Protein AF-A0A0A2VF66-F1 (afdb_monomer_lite)

Foldseek 3Di:
DCVVVVNPVVVVVVCCVPPPVVVVVVVCVVVLPVQALVRLLVVLVCCCQPQQLQPAKDKDKD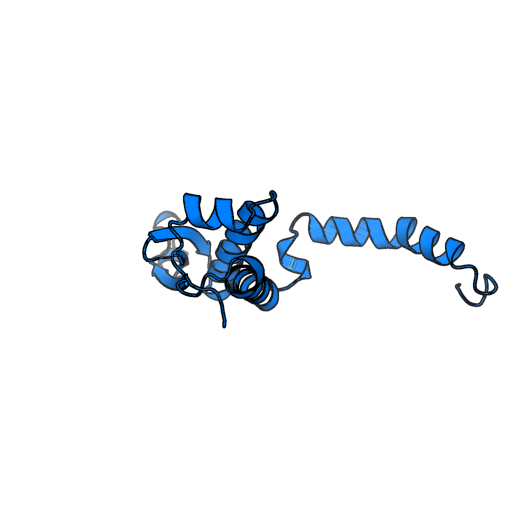WDQDDVVVPPCSVPFIKMKIFIAGPNRTDFIDIGRDPSVRSSVRSVVSVVVVVPPCHNVNCCVVRVGPHPHDD

InterPro domains:
  IPR056755 dsRNA binding domain [PF24995] (32-116)

Structure (mmCIF, N/CA/C/O backbone):
data_AF-A0A0A2VF66-F1
#
_entry.id   AF-A0A0A2VF66-F1
#
loop_
_atom_site.group_PDB
_atom_site.id
_atom_site.type_symbol
_atom_site.label_atom_id
_atom_site.label_alt_id
_atom_site.label_comp_id
_atom_site.label_asym_id
_atom_site.label_entity_id
_atom_site.label_seq_id
_atom_site.pdbx_PDB_ins_code
_atom_site.Cartn_x
_atom_site.Cartn_y
_atom_site.Cartn_z
_atom_site.occupancy
_atom_site.B_iso_or_equiv
_atom_site.auth_seq_id
_atom_site.auth_comp_id
_atom_site.auth_asym_id
_atom_site.auth_atom_id
_atom_site.pdbx_PDB_model_num
ATOM 1 N N . MET A 1 1 ? 25.464 5.956 -30.811 1.00 80.31 1 MET A N 1
ATOM 2 C CA . MET A 1 1 ? 26.327 5.390 -29.749 1.00 80.31 1 MET A CA 1
ATOM 3 C C . MET A 1 1 ? 26.422 3.865 -29.802 1.00 80.31 1 MET A C 1
ATOM 5 O O . MET A 1 1 ? 27.516 3.379 -30.012 1.00 80.31 1 MET A O 1
ATOM 9 N N . PHE A 1 2 ? 25.334 3.092 -29.646 1.00 88.62 2 PHE A N 1
ATOM 10 C CA . PHE A 1 2 ? 25.395 1.614 -29.706 1.00 88.62 2 PHE A CA 1
ATOM 11 C C . PHE A 1 2 ? 25.873 1.078 -31.070 1.00 88.62 2 PHE A C 1
ATOM 13 O O . PHE A 1 2 ? 26.769 0.243 -31.132 1.00 88.62 2 PHE A O 1
ATOM 20 N N . VAL A 1 3 ? 25.326 1.614 -32.168 1.00 89.69 3 VAL A N 1
ATOM 21 C CA . VAL A 1 3 ? 25.744 1.270 -33.541 1.00 89.69 3 VAL A CA 1
ATOM 22 C C . VAL A 1 3 ? 27.175 1.751 -33.819 1.00 89.69 3 VAL A C 1
ATOM 24 O O . VAL A 1 3 ? 27.984 0.999 -34.354 1.00 89.69 3 VAL A O 1
ATOM 27 N N . ASP A 1 4 ? 27.520 2.961 -33.370 1.00 89.00 4 ASP A N 1
ATOM 28 C CA . ASP A 1 4 ? 28.866 3.537 -33.536 1.00 89.00 4 ASP A CA 1
ATOM 29 C C . ASP A 1 4 ? 29.938 2.761 -32.751 1.00 89.00 4 ASP A C 1
ATOM 31 O O . ASP A 1 4 ? 31.083 2.662 -33.186 1.00 89.00 4 ASP A O 1
ATOM 35 N N . ALA A 1 5 ? 29.555 2.145 -31.629 1.00 86.75 5 ALA A N 1
ATOM 36 C CA . ALA A 1 5 ? 30.391 1.251 -30.830 1.00 86.75 5 ALA A CA 1
ATOM 37 C C . ALA A 1 5 ? 30.455 -0.182 -31.390 1.00 86.75 5 ALA A C 1
ATOM 39 O O . ALA A 1 5 ? 30.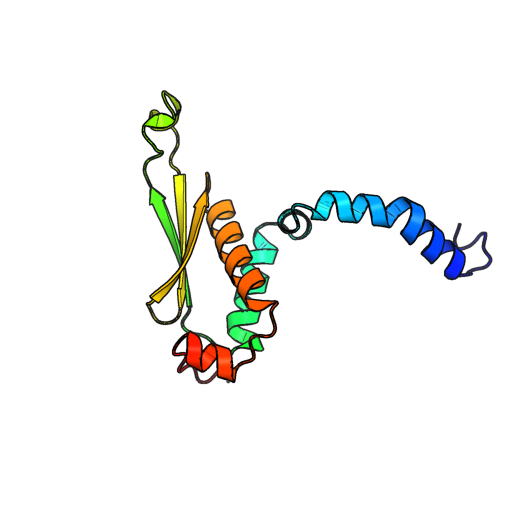875 -1.097 -30.688 1.00 86.75 5 ALA A O 1
ATOM 40 N N . ARG A 1 6 ? 30.011 -0.405 -32.637 1.00 90.31 6 ARG A N 1
ATOM 41 C CA . ARG A 1 6 ? 29.921 -1.735 -33.264 1.00 90.31 6 ARG A CA 1
ATOM 42 C C . ARG A 1 6 ? 29.166 -2.746 -32.402 1.00 90.31 6 ARG A C 1
ATOM 44 O O . ARG A 1 6 ? 29.566 -3.902 -32.305 1.00 90.31 6 ARG A O 1
ATOM 51 N N . TYR A 1 7 ? 28.059 -2.306 -31.808 1.00 88.62 7 TYR A N 1
ATOM 52 C CA . TYR A 1 7 ? 27.189 -3.138 -30.979 1.00 88.62 7 TYR A CA 1
ATOM 53 C C . TYR A 1 7 ? 27.838 -3.631 -29.674 1.00 88.62 7 TYR A C 1
ATOM 55 O O . TYR A 1 7 ? 27.358 -4.587 -29.067 1.00 88.62 7 TYR A O 1
ATOM 63 N N . ASP A 1 8 ? 28.890 -2.959 -29.199 1.00 90.44 8 ASP A N 1
ATOM 64 C CA . ASP A 1 8 ? 29.441 -3.208 -27.870 1.00 90.44 8 ASP A CA 1
ATOM 65 C C . ASP A 1 8 ? 28.490 -2.684 -26.777 1.00 90.44 8 ASP A C 1
ATOM 67 O O . ASP A 1 8 ? 28.319 -1.479 -26.559 1.00 90.44 8 ASP A O 1
ATOM 71 N N . LEU A 1 9 ? 27.858 -3.625 -26.074 1.00 88.25 9 LEU A N 1
ATOM 72 C CA . LEU A 1 9 ? 26.949 -3.362 -24.959 1.00 88.25 9 LEU A CA 1
ATOM 73 C C . LEU A 1 9 ? 27.642 -2.714 -23.757 1.00 88.25 9 LEU A C 1
ATOM 75 O O . LEU A 1 9 ? 26.977 -2.009 -22.997 1.00 88.25 9 LEU A O 1
ATOM 79 N N . SER A 1 10 ? 28.953 -2.897 -23.585 1.00 91.81 10 SER A N 1
ATOM 80 C CA . SER A 1 10 ? 29.688 -2.313 -22.460 1.00 91.81 10 SER A CA 1
ATOM 81 C C . SER A 1 10 ? 29.703 -0.782 -22.524 1.00 91.81 10 SER A C 1
ATOM 83 O O . SER A 1 10 ? 29.570 -0.120 -21.495 1.00 91.81 10 SER A O 1
ATOM 85 N N . VAL A 1 11 ? 29.748 -0.208 -23.732 1.00 90.25 11 VAL A N 1
ATOM 86 C CA . VAL A 1 11 ? 29.695 1.245 -23.959 1.00 90.25 11 VAL A CA 1
ATOM 87 C C . VAL A 1 11 ? 28.326 1.809 -23.577 1.00 90.25 11 VAL A C 1
ATOM 89 O O . VAL A 1 11 ? 28.236 2.860 -22.942 1.00 90.25 11 VAL A O 1
ATOM 92 N N . VAL A 1 12 ? 27.252 1.089 -23.912 1.00 90.19 12 VAL A N 1
ATOM 93 C CA . VAL A 1 12 ? 25.879 1.462 -23.534 1.00 90.19 12 VAL A CA 1
ATOM 94 C C . VAL A 1 12 ? 25.669 1.341 -22.031 1.00 90.19 12 VAL A C 1
ATOM 96 O O . VAL A 1 12 ? 25.125 2.260 -21.422 1.00 90.19 12 VAL A O 1
ATOM 99 N N . ALA A 1 13 ? 26.145 0.254 -21.424 1.00 88.94 13 ALA A N 1
ATOM 100 C CA . ALA A 1 13 ? 26.055 0.039 -19.985 1.00 88.94 13 ALA A CA 1
ATOM 101 C C . ALA A 1 13 ? 26.816 1.117 -19.198 1.00 88.94 13 ALA A C 1
ATOM 103 O O . ALA A 1 13 ? 26.284 1.659 -18.233 1.00 88.94 13 ALA A O 1
ATOM 104 N N . ASN A 1 14 ? 28.023 1.480 -19.638 1.00 90.94 14 ASN A N 1
ATOM 105 C CA . ASN A 1 14 ? 28.841 2.499 -18.981 1.00 90.94 14 ASN A CA 1
ATOM 106 C C . ASN A 1 14 ? 28.224 3.899 -19.124 1.00 90.94 14 ASN A C 1
ATOM 108 O O . ASN A 1 14 ? 28.132 4.641 -18.148 1.00 90.94 14 ASN A O 1
ATOM 112 N N . PHE A 1 15 ? 27.709 4.237 -20.311 1.00 91.19 15 PHE A N 1
ATOM 113 C CA . PHE A 1 15 ? 26.952 5.473 -20.508 1.00 91.19 15 PHE A CA 1
ATOM 114 C C . PHE A 1 15 ? 25.722 5.537 -19.595 1.00 91.19 15 PHE A C 1
ATOM 116 O O . PHE A 1 15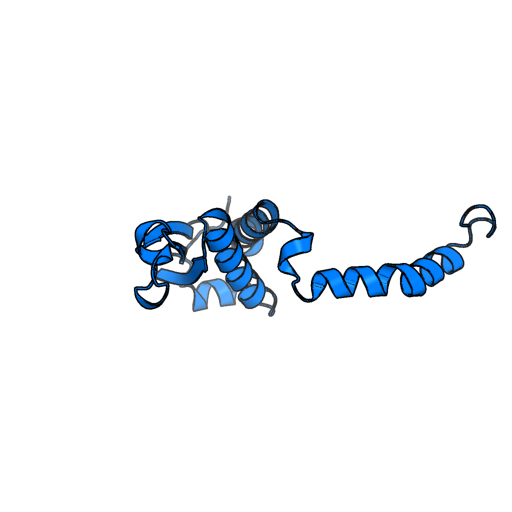 ? 25.504 6.546 -18.924 1.00 91.19 15 PHE A O 1
ATOM 123 N N . PHE A 1 16 ? 24.947 4.452 -19.529 1.00 88.06 16 PHE A N 1
ATOM 124 C CA . PHE A 1 16 ? 23.771 4.377 -18.672 1.00 88.06 16 PHE A CA 1
ATOM 125 C C . PHE A 1 16 ? 24.143 4.550 -17.196 1.00 88.06 16 PHE A C 1
ATOM 127 O O . PHE A 1 16 ? 23.597 5.433 -16.538 1.00 88.06 16 PHE A O 1
ATOM 134 N N . GLN A 1 17 ? 25.110 3.781 -16.685 1.00 88.25 17 GLN A N 1
ATOM 135 C CA . GLN A 1 17 ? 25.559 3.880 -15.291 1.00 88.25 17 GLN A CA 1
ATOM 136 C C . GLN A 1 17 ? 26.079 5.274 -14.934 1.00 88.25 17 GLN A C 1
ATOM 138 O O . GLN A 1 17 ? 25.874 5.742 -13.819 1.00 88.25 17 GLN A O 1
ATOM 143 N N . ARG A 1 18 ? 26.763 5.945 -15.865 1.00 88.81 18 ARG A N 1
ATOM 144 C CA . ARG A 1 18 ? 27.446 7.207 -15.576 1.00 88.81 18 ARG A CA 1
ATOM 145 C C . ARG A 1 18 ? 26.565 8.439 -15.740 1.00 88.81 18 ARG A C 1
ATOM 147 O O . ARG A 1 18 ? 26.748 9.399 -14.999 1.00 88.81 18 ARG A O 1
ATOM 154 N N . PHE A 1 19 ? 25.646 8.428 -16.702 1.00 87.31 19 PHE A N 1
ATOM 155 C CA . PHE A 1 19 ? 24.897 9.627 -17.096 1.00 87.31 19 PHE A CA 1
ATOM 156 C C . PHE A 1 19 ? 23.385 9.499 -16.954 1.00 87.31 19 PHE A C 1
ATOM 158 O O . PHE A 1 19 ? 22.699 10.511 -17.018 1.00 87.31 19 PHE A O 1
ATOM 165 N N . VAL A 1 20 ? 22.852 8.290 -16.780 1.00 81.56 20 VAL A N 1
ATOM 166 C CA . VAL A 1 20 ? 21.403 8.066 -16.686 1.00 81.56 20 VAL A CA 1
ATOM 167 C C . VAL A 1 20 ? 21.034 7.588 -15.282 1.00 81.56 20 VAL A C 1
ATOM 169 O O . VAL A 1 20 ? 20.212 8.212 -14.618 1.00 81.56 20 VAL A O 1
ATOM 172 N N . GLN A 1 21 ? 21.696 6.542 -14.784 1.00 79.81 21 GLN A N 1
ATOM 173 C CA . GLN A 1 21 ? 21.423 5.929 -13.481 1.00 79.81 21 GLN A CA 1
ATOM 174 C C . GLN A 1 21 ? 21.456 6.911 -12.289 1.00 79.81 21 GLN A C 1
ATOM 176 O O . GLN A 1 21 ? 20.545 6.831 -11.464 1.00 79.81 21 GLN A O 1
ATOM 181 N N . PRO A 1 22 ? 22.405 7.868 -12.184 1.00 79.75 22 PRO A N 1
ATOM 182 C CA . PRO A 1 22 ? 22.439 8.812 -11.062 1.00 79.75 22 PRO A CA 1
ATOM 183 C C . PRO A 1 22 ? 21.223 9.745 -11.017 1.00 79.75 22 PRO A C 1
ATOM 185 O O . PRO A 1 22 ? 20.828 10.199 -9.949 1.00 79.75 22 PRO A O 1
ATOM 188 N N . HIS A 1 23 ? 20.611 10.012 -12.172 1.00 71.31 23 HIS A N 1
ATOM 189 C CA . HIS A 1 23 ? 19.429 10.865 -12.281 1.00 71.31 23 HIS A CA 1
ATOM 190 C C . HIS A 1 23 ? 18.121 10.090 -12.111 1.00 71.31 23 HIS A C 1
ATOM 192 O O . HIS A 1 23 ? 17.107 10.699 -11.796 1.00 71.31 23 HIS A O 1
ATOM 198 N N . ILE A 1 24 ? 18.146 8.763 -12.274 1.00 63.75 24 ILE A N 1
ATOM 199 C CA . ILE A 1 24 ? 17.017 7.893 -11.923 1.00 63.75 24 ILE A CA 1
ATOM 200 C C . ILE A 1 24 ? 16.930 7.763 -10.396 1.00 63.75 24 ILE A C 1
ATOM 202 O O . ILE A 1 24 ? 15.875 8.004 -9.825 1.00 63.75 24 ILE A O 1
ATOM 206 N N . GLY A 1 25 ? 18.056 7.497 -9.721 1.00 53.53 25 GLY A N 1
ATOM 207 C CA . GLY A 1 25 ? 18.094 7.356 -8.259 1.00 53.53 25 GLY A CA 1
ATOM 208 C C . GLY A 1 25 ? 17.687 8.623 -7.495 1.00 53.53 25 GLY A C 1
ATOM 209 O O . GLY A 1 25 ? 17.000 8.529 -6.488 1.00 53.53 25 GLY A O 1
ATOM 210 N N . ALA A 1 26 ? 18.026 9.810 -8.010 1.00 51.84 26 ALA A N 1
ATOM 211 C CA . ALA A 1 26 ? 17.610 11.088 -7.418 1.00 51.84 26 ALA A CA 1
ATOM 212 C C . ALA A 1 26 ? 16.099 11.381 -7.563 1.00 51.84 26 ALA A C 1
ATOM 214 O O . ALA A 1 26 ? 15.575 12.243 -6.864 1.00 51.84 26 ALA A O 1
ATOM 215 N N . MET A 1 27 ? 15.394 10.684 -8.463 1.00 46.84 27 MET A N 1
ATOM 216 C CA . MET A 1 27 ? 13.925 10.693 -8.542 1.00 46.84 27 MET A CA 1
ATOM 217 C C . MET A 1 27 ? 13.294 9.612 -7.640 1.00 46.84 27 MET A C 1
ATOM 219 O O . MET A 1 27 ? 12.102 9.682 -7.354 1.00 46.84 27 MET A O 1
ATOM 223 N N . ASP A 1 28 ? 14.093 8.642 -7.180 1.00 47.09 28 ASP A N 1
ATOM 224 C CA . ASP A 1 28 ? 13.700 7.504 -6.338 1.00 47.09 28 ASP A CA 1
ATOM 225 C C . ASP A 1 28 ? 14.024 7.697 -4.839 1.00 47.09 28 ASP A C 1
ATOM 227 O O . ASP A 1 28 ? 13.667 6.840 -4.027 1.00 47.09 28 ASP A O 1
ATOM 231 N N . ASP A 1 29 ? 14.658 8.804 -4.427 1.00 44.97 29 ASP A N 1
ATOM 232 C CA . ASP A 1 29 ? 14.788 9.158 -2.996 1.00 44.97 29 ASP A CA 1
ATOM 233 C C . ASP A 1 29 ? 13.403 9.377 -2.342 1.00 44.97 29 ASP A C 1
ATOM 235 O O . ASP A 1 29 ? 13.225 9.145 -1.145 1.00 44.97 29 ASP A O 1
ATOM 239 N N . ASP A 1 30 ? 12.390 9.677 -3.164 1.00 48.12 30 ASP A N 1
ATOM 240 C CA . ASP A 1 30 ? 10.964 9.546 -2.865 1.00 48.12 30 ASP A CA 1
ATOM 241 C C . ASP A 1 30 ? 10.380 8.326 -3.602 1.00 48.12 30 ASP A C 1
ATOM 243 O O . ASP A 1 30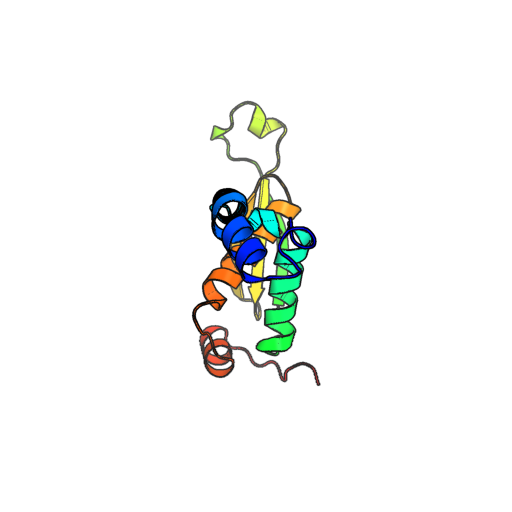 ? 9.412 8.475 -4.345 1.00 48.12 30 ASP A O 1
ATOM 247 N N . GLY A 1 31 ? 10.960 7.125 -3.433 1.00 48.53 31 GLY A N 1
ATOM 248 C CA . GLY A 1 31 ? 10.734 5.874 -4.206 1.00 48.53 31 GLY A CA 1
ATOM 249 C C . GLY A 1 31 ? 9.291 5.366 -4.397 1.00 48.53 31 GLY A C 1
ATOM 250 O O . GLY A 1 31 ? 9.050 4.260 -4.884 1.00 48.53 31 GLY A O 1
ATOM 251 N N . TYR A 1 32 ? 8.313 6.173 -4.015 1.00 48.78 32 TYR A N 1
ATOM 252 C CA . TYR A 1 32 ? 6.896 6.083 -4.301 1.00 48.78 32 TYR A CA 1
ATOM 253 C C . TYR A 1 32 ? 6.456 6.709 -5.633 1.00 48.78 32 TYR A C 1
ATOM 255 O O . TYR A 1 32 ? 5.482 6.207 -6.203 1.00 48.78 32 TYR A O 1
ATOM 263 N N . ASP A 1 33 ? 7.140 7.728 -6.163 1.00 47.12 33 ASP A N 1
ATOM 264 C CA . ASP A 1 33 ? 6.641 8.467 -7.337 1.00 47.12 33 ASP A CA 1
ATOM 265 C C . ASP A 1 33 ? 6.888 7.759 -8.681 1.00 47.12 33 ASP A C 1
ATOM 267 O O . ASP A 1 33 ? 6.055 7.859 -9.585 1.00 47.12 33 ASP A O 1
ATOM 271 N N . ALA A 1 34 ? 7.941 6.943 -8.811 1.00 52.06 34 ALA A N 1
ATOM 272 C CA . ALA A 1 34 ? 8.268 6.263 -10.073 1.00 52.06 34 ALA A CA 1
ATOM 273 C C . ALA A 1 3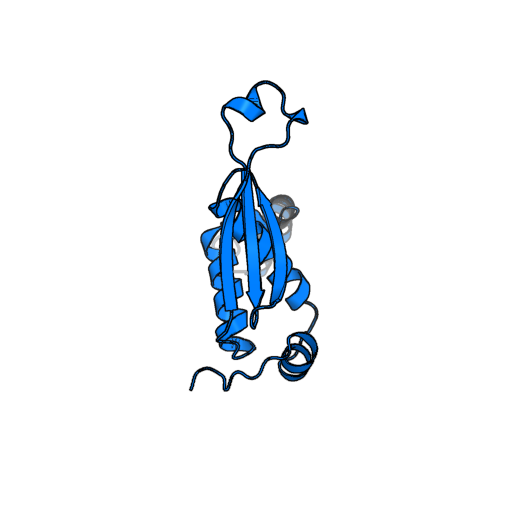4 ? 7.213 5.239 -10.536 1.00 52.06 34 ALA A C 1
ATOM 275 O O . ALA A 1 34 ? 7.122 4.911 -11.720 1.00 52.06 34 ALA A O 1
ATOM 276 N N . LEU A 1 35 ? 6.393 4.723 -9.617 1.00 52.25 35 LEU A N 1
ATOM 277 C CA . LEU A 1 35 ? 5.367 3.722 -9.922 1.00 52.25 35 LEU A CA 1
ATOM 278 C C . LEU A 1 35 ? 3.972 4.337 -10.090 1.00 52.25 35 LEU A C 1
ATOM 280 O O . LEU A 1 35 ? 3.076 3.700 -10.640 1.00 52.25 35 LEU A O 1
ATOM 284 N N . GLY A 1 36 ? 3.773 5.575 -9.649 1.00 58.00 36 GLY A N 1
ATOM 285 C CA . GLY A 1 36 ? 2.459 6.191 -9.581 1.00 58.00 36 GLY A CA 1
ATOM 286 C C . GLY A 1 36 ? 1.511 5.516 -8.560 1.00 58.00 36 GLY A C 1
ATOM 287 O O . GLY A 1 36 ? 1.596 4.313 -8.279 1.00 58.00 36 GLY A O 1
ATOM 288 N N . PRO A 1 37 ? 0.531 6.264 -8.025 1.00 56.72 37 PRO A N 1
ATOM 289 C CA . PRO A 1 37 ? -0.418 5.803 -7.002 1.00 56.72 37 PRO A CA 1
ATOM 290 C C . PRO A 1 37 ? -1.093 4.451 -7.291 1.00 56.72 37 PRO A C 1
ATOM 292 O O . PRO A 1 37 ? -1.197 3.572 -6.430 1.00 56.72 37 PRO A O 1
ATOM 295 N N . SER A 1 38 ? -1.541 4.268 -8.536 1.00 60.66 38 SER A N 1
ATOM 296 C CA . SER A 1 38 ? -2.309 3.096 -8.967 1.00 60.66 38 SER A CA 1
ATOM 297 C C . SER A 1 38 ? -1.480 1.811 -8.971 1.00 60.66 38 SER A C 1
ATOM 299 O O . SER A 1 38 ? -2.004 0.733 -8.678 1.00 60.66 38 SER A O 1
ATOM 301 N N . HIS A 1 39 ? -0.182 1.899 -9.266 1.00 74.56 39 HIS A N 1
ATOM 302 C CA . HIS A 1 39 ? 0.679 0.723 -9.314 1.00 74.56 39 HIS A CA 1
ATOM 303 C C . HIS A 1 39 ? 1.069 0.252 -7.910 1.00 74.56 39 HIS A C 1
ATOM 305 O O . HIS A 1 39 ? 1.107 -0.951 -7.669 1.00 74.56 39 HIS A O 1
ATOM 311 N N . VAL A 1 40 ? 1.282 1.169 -6.958 1.00 84.44 40 VAL A N 1
ATOM 312 C CA . VAL A 1 40 ? 1.649 0.820 -5.572 1.00 84.44 40 VAL A CA 1
ATOM 313 C C . VAL A 1 40 ? 0.515 0.065 -4.874 1.00 84.44 40 VAL A C 1
ATOM 315 O O . VAL A 1 40 ? 0.744 -0.986 -4.274 1.00 84.44 40 VAL A O 1
ATOM 318 N N . VAL A 1 41 ? -0.726 0.539 -5.016 1.00 88.88 41 VAL A N 1
ATOM 319 C CA . VAL A 1 41 ? -1.909 -0.138 -4.456 1.00 88.88 41 VAL A CA 1
ATOM 320 C C . VAL A 1 41 ? -2.118 -1.511 -5.099 1.00 88.88 41 VAL A C 1
ATOM 322 O O . VAL A 1 41 ? -2.355 -2.496 -4.400 1.00 88.88 41 VAL A O 1
ATOM 325 N N . THR A 1 42 ? -1.974 -1.600 -6.423 1.00 89.06 42 THR A N 1
ATOM 326 C CA . THR A 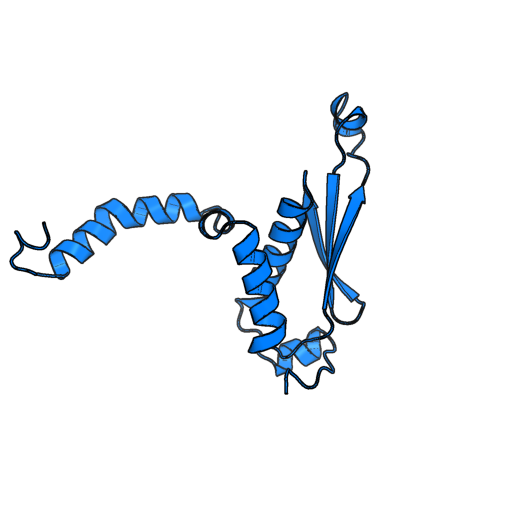1 42 ? -2.105 -2.870 -7.154 1.00 89.06 42 THR A CA 1
ATOM 327 C C . THR A 1 42 ? -1.001 -3.858 -6.774 1.00 89.06 42 THR A C 1
ATOM 329 O O . THR A 1 42 ? -1.263 -5.050 -6.627 1.00 89.06 42 THR A O 1
ATOM 332 N N . ARG A 1 43 ? 0.229 -3.379 -6.564 1.00 88.56 43 ARG A N 1
ATOM 333 C CA . ARG A 1 43 ? 1.361 -4.199 -6.119 1.00 88.56 43 ARG A CA 1
ATOM 334 C C . ARG A 1 43 ? 1.119 -4.762 -4.721 1.00 88.56 43 ARG A C 1
ATOM 336 O O . ARG A 1 43 ? 1.275 -5.964 -4.536 1.00 88.56 43 ARG A O 1
ATOM 343 N N . ALA A 1 44 ? 0.660 -3.936 -3.778 1.00 89.75 44 ALA A N 1
ATOM 344 C CA . ALA A 1 44 ? 0.280 -4.395 -2.441 1.00 89.75 44 ALA A CA 1
ATOM 345 C C . ALA A 1 44 ? -0.841 -5.449 -2.497 1.00 89.75 44 ALA A C 1
ATOM 347 O O . ALA A 1 44 ? -0.745 -6.485 -1.843 1.00 89.75 44 ALA A O 1
ATOM 348 N N . ALA A 1 45 ? -1.863 -5.236 -3.333 1.00 90.50 45 ALA A N 1
ATOM 349 C CA . ALA A 1 45 ? -2.945 -6.199 -3.534 1.00 90.50 45 ALA A CA 1
ATOM 350 C C . ALA A 1 45 ? -2.440 -7.548 -4.077 1.00 90.50 45 ALA A C 1
ATOM 352 O O . ALA A 1 45 ? -2.790 -8.599 -3.538 1.00 90.50 45 ALA A O 1
ATOM 353 N N . ARG A 1 46 ? -1.581 -7.520 -5.107 1.00 89.00 46 ARG A N 1
ATOM 354 C CA . ARG A 1 46 ? -0.958 -8.720 -5.690 1.00 89.00 46 ARG A CA 1
ATOM 355 C C . ARG A 1 46 ? -0.108 -9.478 -4.679 1.00 89.00 46 ARG A C 1
ATOM 357 O O . ARG A 1 46 ? -0.160 -10.699 -4.661 1.00 89.00 46 ARG A O 1
ATOM 364 N N . TRP A 1 47 ? 0.631 -8.780 -3.823 1.00 88.25 47 TRP A N 1
ATOM 365 C CA . TRP A 1 47 ? 1.413 -9.416 -2.764 1.00 88.25 47 TRP A CA 1
ATOM 366 C C . TRP A 1 47 ? 0.524 -10.089 -1.715 1.00 88.25 47 TRP A C 1
ATOM 368 O O . TRP A 1 47 ? 0.708 -11.264 -1.405 1.00 88.25 47 TRP A O 1
ATOM 378 N N . LEU A 1 48 ? -0.493 -9.382 -1.216 1.00 89.56 48 LEU A N 1
ATOM 379 C CA . LEU A 1 48 ? -1.423 -9.932 -0.228 1.00 89.56 48 LEU A CA 1
ATOM 380 C C . LEU A 1 48 ? -2.156 -11.167 -0.766 1.00 89.56 48 LEU A C 1
ATOM 382 O O . LEU A 1 48 ? -2.229 -12.179 -0.073 1.00 89.56 48 LEU A O 1
ATOM 386 N N . GLN A 1 49 ? -2.664 -11.108 -1.999 1.00 88.56 49 GLN A N 1
ATOM 387 C CA . GLN A 1 49 ? -3.450 -12.194 -2.591 1.00 88.56 49 GLN A CA 1
ATOM 388 C C . GLN A 1 49 ? -2.588 -13.318 -3.176 1.00 88.56 49 GLN A C 1
ATOM 390 O O . GLN A 1 49 ? -2.898 -14.484 -2.962 1.00 88.56 49 GLN A O 1
ATOM 395 N N . GLY A 1 50 ? -1.525 -12.985 -3.906 1.00 84.56 50 GLY A N 1
ATOM 396 C CA . GLY A 1 50 ? -0.671 -13.947 -4.603 1.00 84.56 50 GLY A CA 1
ATOM 397 C C . GLY A 1 50 ? 0.362 -14.582 -3.678 1.00 84.56 50 GLY A C 1
ATOM 398 O O . GLY A 1 50 ? 0.298 -15.779 -3.397 1.00 84.56 50 GLY A O 1
ATOM 399 N N . GLU A 1 51 ? 1.287 -13.775 -3.154 1.00 83.94 51 GLU A N 1
ATOM 400 C CA . GLU A 1 51 ? 2.405 -14.278 -2.342 1.00 83.94 51 GLU A CA 1
ATOM 401 C C . GLU A 1 51 ? 1.917 -14.856 -1.008 1.00 83.94 51 GLU A C 1
ATOM 403 O O . GLU A 1 51 ? 2.256 -15.984 -0.636 1.00 83.94 51 GLU A O 1
ATOM 408 N N . TYR A 1 52 ? 1.035 -14.141 -0.306 1.00 85.44 52 TYR A N 1
ATOM 409 C CA . TYR A 1 52 ? 0.565 -14.562 1.019 1.00 85.44 52 TYR A CA 1
ATOM 410 C C . TYR A 1 52 ? -0.720 -15.385 1.016 1.00 85.44 52 TYR A C 1
ATOM 412 O O . TYR A 1 52 ? -1.026 -16.036 2.018 1.00 85.44 52 TYR A O 1
ATOM 420 N N . GLY A 1 53 ? -1.480 -15.383 -0.081 1.00 87.12 53 GLY A N 1
ATOM 421 C CA . GLY A 1 53 ? -2.780 -16.052 -0.125 1.00 87.12 53 GLY A CA 1
ATOM 422 C C . GLY A 1 53 ? -3.837 -15.413 0.788 1.00 87.12 53 GLY A C 1
ATOM 423 O O . GLY A 1 53 ? -4.844 -16.044 1.108 1.00 87.12 53 GLY A O 1
ATOM 424 N N . CYS A 1 54 ? -3.616 -14.182 1.251 1.00 90.38 54 CYS A N 1
ATOM 425 C CA . CYS A 1 54 ? -4.546 -13.448 2.093 1.00 90.38 54 CYS A CA 1
ATOM 426 C C . CYS A 1 54 ? -5.662 -12.850 1.226 1.00 90.38 54 CYS A C 1
ATOM 428 O O . CYS A 1 54 ? -5.440 -11.931 0.438 1.00 90.38 54 CYS A O 1
ATOM 430 N N . GLY A 1 55 ? -6.882 -13.365 1.385 1.00 90.31 55 GLY A N 1
ATOM 431 C CA . GLY A 1 55 ? -8.081 -12.841 0.719 1.00 90.31 55 GLY A CA 1
ATOM 432 C C . GLY A 1 55 ? -8.893 -11.868 1.578 1.00 90.31 55 GLY A C 1
ATOM 433 O O . GLY A 1 55 ? -9.691 -11.099 1.051 1.00 90.31 55 GLY A O 1
ATOM 434 N N . ARG A 1 56 ? -8.698 -11.875 2.905 1.00 92.75 56 ARG A N 1
ATOM 435 C CA . ARG A 1 56 ? -9.486 -11.071 3.855 1.00 92.75 56 ARG A CA 1
ATOM 436 C C . ARG A 1 56 ? -8.763 -9.786 4.248 1.00 92.75 56 ARG A C 1
ATOM 438 O O . ARG A 1 56 ? -8.404 -9.584 5.409 1.00 92.75 56 ARG A O 1
ATOM 445 N N . TRP A 1 57 ? -8.585 -8.901 3.277 1.00 93.75 57 TRP A N 1
ATOM 446 C CA . TRP A 1 57 ? -8.040 -7.562 3.486 1.00 93.75 57 TRP A CA 1
ATOM 447 C C . TRP A 1 57 ? -8.854 -6.510 2.730 1.00 93.75 57 TRP A C 1
ATOM 449 O O . TRP A 1 57 ? -9.556 -6.821 1.770 1.00 93.75 57 TRP A O 1
ATOM 459 N N . ARG A 1 58 ? -8.780 -5.254 3.176 1.00 94.69 58 ARG A N 1
ATOM 460 C CA . ARG A 1 58 ? -9.398 -4.110 2.492 1.00 94.69 58 ARG A CA 1
ATOM 461 C C . ARG A 1 58 ? -8.700 -2.802 2.838 1.00 94.69 58 ARG A C 1
ATOM 463 O O . ARG A 1 58 ? -8.219 -2.631 3.956 1.00 94.69 58 ARG A O 1
ATOM 470 N N . LEU A 1 59 ? -8.714 -1.862 1.898 1.00 94.50 59 LEU A N 1
ATOM 471 C CA . LEU A 1 59 ? -8.383 -0.463 2.157 1.00 94.50 59 LEU A CA 1
ATOM 472 C C . LEU A 1 59 ? -9.672 0.298 2.475 1.00 94.50 59 LEU A C 1
ATOM 474 O O . LEU A 1 59 ? -10.546 0.427 1.619 1.00 94.50 59 LEU A O 1
ATOM 478 N N . CYS A 1 60 ? -9.781 0.806 3.695 1.00 95.81 60 CYS A N 1
ATOM 479 C CA . CYS A 1 60 ? -10.860 1.696 4.109 1.00 95.81 60 CYS A CA 1
ATOM 480 C C . CYS A 1 60 ? -10.388 3.141 3.962 1.00 95.81 60 CYS A C 1
ATOM 482 O O . CYS A 1 60 ? -9.273 3.448 4.376 1.00 95.81 60 CYS A O 1
ATOM 484 N N . VAL A 1 61 ? -11.214 4.020 3.398 1.00 94.75 61 VAL A N 1
ATOM 485 C CA . VAL A 1 61 ? -10.939 5.462 3.342 1.00 94.75 61 VAL A CA 1
ATOM 486 C C . VAL A 1 61 ? -12.092 6.208 3.991 1.00 94.75 61 VAL A C 1
ATOM 488 O O . VAL A 1 61 ? -13.246 5.876 3.738 1.00 94.75 61 VAL A O 1
ATOM 491 N N . SER A 1 62 ? -11.764 7.201 4.810 1.00 92.50 62 SER A N 1
ATOM 492 C CA . SER A 1 62 ? -12.718 8.144 5.383 1.00 92.50 62 SER A CA 1
ATOM 493 C C . SER A 1 62 ? -12.177 9.555 5.244 1.00 92.50 62 SER A C 1
ATOM 495 O O . SER A 1 62 ? -10.997 9.797 5.501 1.00 92.50 62 SER A O 1
ATOM 497 N N . GLU A 1 63 ? -13.047 10.489 4.892 1.00 89.44 63 GLU A N 1
ATOM 498 C CA . GLU A 1 63 ? -12.751 11.908 5.047 1.00 89.44 63 GLU A CA 1
ATOM 499 C C . GLU A 1 63 ? -12.768 12.266 6.535 1.00 89.44 63 GLU A C 1
ATOM 501 O O . GLU A 1 63 ? -13.553 11.715 7.315 1.00 89.44 63 GLU A O 1
ATOM 506 N N . VAL A 1 64 ? -11.863 13.151 6.933 1.00 85.38 64 VAL A N 1
ATOM 507 C CA . VAL A 1 64 ? -11.760 13.691 8.285 1.00 85.38 64 VAL A CA 1
ATOM 508 C C . VAL A 1 64 ? -11.581 15.208 8.211 1.00 85.38 64 VAL A C 1
ATOM 510 O O . VAL A 1 64 ? -10.946 15.712 7.278 1.00 85.38 64 VAL A O 1
ATOM 513 N N . PRO A 1 65 ? -12.107 15.961 9.192 1.00 76.94 65 PRO A N 1
ATOM 514 C CA . PRO A 1 65 ? -11.851 17.391 9.275 1.00 76.94 65 PRO A CA 1
ATOM 515 C C . PRO A 1 65 ? -10.345 17.670 9.304 1.00 76.94 65 PRO A C 1
ATOM 517 O O . PRO A 1 65 ? -9.587 16.975 9.991 1.00 76.94 65 PRO A O 1
ATOM 520 N N . CYS A 1 66 ? -9.910 18.686 8.559 1.00 70.50 66 CYS A N 1
ATOM 521 C CA . CYS A 1 66 ? -8.526 19.134 8.623 1.00 70.50 66 CYS A CA 1
ATOM 522 C C . CYS A 1 66 ? -8.228 19.696 10.026 1.00 70.50 66 CYS A C 1
ATOM 524 O O . CYS A 1 66 ? -9.112 20.219 10.708 1.00 70.50 66 CYS A O 1
ATOM 526 N N . GLU A 1 67 ? -6.988 19.552 10.494 1.00 66.94 67 GLU A N 1
ATOM 527 C CA . GLU A 1 67 ? -6.615 20.000 11.839 1.00 66.94 67 GLU A CA 1
ATOM 528 C C . GLU A 1 67 ? -6.805 21.516 11.982 1.00 66.94 67 GLU A C 1
ATOM 530 O O . GLU A 1 67 ? -6.408 22.293 11.114 1.00 66.94 67 GLU A O 1
ATOM 535 N N . SER A 1 68 ? -7.370 21.955 13.113 1.00 58.81 68 SER A N 1
ATOM 536 C CA . SER A 1 68 ? -7.714 23.363 13.384 1.00 58.81 68 SER A CA 1
ATOM 537 C C . SER A 1 68 ? -6.527 24.330 13.276 1.00 58.81 68 SER A C 1
ATOM 539 O O . SER A 1 68 ? -6.706 25.531 13.078 1.00 58.81 68 SER A O 1
ATOM 541 N N . ARG A 1 69 ? -5.297 23.806 13.345 1.00 58.75 69 ARG A N 1
ATOM 542 C CA . ARG A 1 69 ? -4.046 24.555 13.182 1.00 58.75 69 ARG A CA 1
ATOM 543 C C . ARG A 1 69 ? -3.754 24.973 11.732 1.00 58.75 69 ARG A C 1
ATOM 545 O O . ARG A 1 69 ? -2.834 25.755 11.519 1.00 58.75 69 ARG A O 1
ATOM 552 N N . ALA A 1 70 ? -4.537 24.511 10.752 1.00 59.59 70 ALA A N 1
ATOM 553 C CA . ALA A 1 70 ? -4.412 24.882 9.339 1.00 59.59 70 ALA A CA 1
ATOM 554 C C . ALA A 1 70 ? -5.022 26.262 8.990 1.00 59.59 70 ALA A C 1
ATOM 556 O O . ALA A 1 70 ? -5.006 26.676 7.826 1.00 59.59 70 ALA A O 1
ATOM 557 N N . GLY A 1 71 ? -5.556 26.997 9.974 1.00 66.38 71 GLY A N 1
ATOM 558 C CA . GLY A 1 71 ? -6.106 28.341 9.770 1.00 66.38 71 GLY A CA 1
ATOM 559 C C . GLY A 1 71 ? -7.287 28.337 8.793 1.00 66.38 71 GLY A C 1
ATOM 560 O O . GLY A 1 71 ? -8.149 27.466 8.864 1.00 66.38 71 GLY A O 1
ATOM 561 N N . MET A 1 72 ? -7.321 29.276 7.839 1.00 59.97 72 MET A N 1
ATOM 562 C CA . MET A 1 72 ? -8.399 29.369 6.837 1.00 59.97 72 MET A CA 1
ATOM 563 C C . MET A 1 72 ? -8.564 28.105 5.971 1.00 59.97 72 MET A C 1
ATOM 565 O O . MET A 1 72 ? -9.649 27.876 5.447 1.00 59.97 72 MET A O 1
ATOM 569 N N . ARG A 1 73 ? -7.528 27.260 5.839 1.00 54.91 73 ARG A N 1
ATOM 570 C CA . ARG A 1 73 ? -7.628 25.986 5.102 1.00 54.91 73 ARG A CA 1
ATOM 571 C C . ARG A 1 73 ? -8.488 24.945 5.819 1.00 54.91 73 ARG A C 1
ATOM 573 O O . ARG A 1 73 ? -9.065 24.105 5.144 1.00 54.91 73 ARG A O 1
ATOM 580 N N . ALA A 1 74 ? -8.644 25.028 7.141 1.00 59.25 74 ALA A N 1
ATOM 581 C CA . ALA A 1 74 ? -9.523 24.123 7.887 1.00 59.25 74 ALA A CA 1
ATOM 582 C C . ALA A 1 74 ? -11.017 24.314 7.551 1.00 59.25 74 ALA A C 1
ATOM 584 O O . ALA A 1 74 ? -11.828 23.448 7.861 1.00 59.25 74 ALA A O 1
ATOM 585 N N . LEU A 1 75 ? -11.380 25.436 6.913 1.00 56.41 75 LEU A N 1
ATOM 586 C CA . LEU A 1 75 ? -12.754 25.751 6.503 1.00 56.41 75 LEU A CA 1
ATOM 587 C C . LEU A 1 75 ? -13.123 25.171 5.129 1.00 56.41 75 LEU A C 1
ATOM 589 O O . LEU A 1 75 ? -14.307 25.071 4.822 1.00 56.41 75 LEU A O 1
ATOM 593 N N . THR A 1 76 ? -12.136 24.825 4.294 1.00 61.12 76 THR A N 1
ATOM 594 C CA . THR A 1 76 ? -12.362 24.415 2.894 1.00 61.12 76 THR A CA 1
ATOM 595 C C . THR A 1 76 ? -11.679 23.108 2.498 1.00 61.12 76 THR A C 1
ATOM 597 O O . THR A 1 76 ? -12.069 22.520 1.493 1.00 61.12 76 THR A O 1
ATOM 600 N N . ALA A 1 77 ? -10.687 22.636 3.258 1.00 63.66 77 ALA A N 1
ATOM 601 C CA . ALA A 1 77 ? -9.994 21.380 2.996 1.00 63.66 77 ALA A CA 1
ATOM 602 C C . ALA A 1 77 ? -10.501 20.262 3.919 1.00 63.66 77 ALA A C 1
ATOM 604 O O . ALA A 1 77 ? -10.580 20.435 5.138 1.00 63.66 77 ALA A O 1
ATOM 605 N N . SER A 1 78 ? -10.790 19.098 3.341 1.00 70.81 78 SER A N 1
ATOM 606 C CA . SER A 1 78 ? -10.926 17.834 4.063 1.00 70.81 78 SER A CA 1
ATOM 607 C C . SER A 1 78 ? -9.658 17.012 3.861 1.00 70.81 78 SER A C 1
ATOM 609 O O . SER A 1 78 ? -9.133 16.906 2.754 1.00 70.81 78 SER A O 1
ATOM 611 N N . ASP A 1 79 ? -9.150 16.434 4.945 1.00 84.81 79 ASP A N 1
ATOM 612 C CA . ASP A 1 79 ? -8.113 15.419 4.837 1.00 84.81 79 ASP A CA 1
ATOM 613 C C . ASP A 1 79 ? -8.783 14.051 4.661 1.00 84.81 79 ASP A C 1
ATOM 615 O O . ASP A 1 79 ? -9.923 13.826 5.060 1.00 84.81 79 ASP A O 1
ATOM 619 N N . CYS A 1 80 ? -8.060 13.097 4.097 1.00 88.75 80 CYS A N 1
ATOM 620 C CA . CYS A 1 80 ? -8.478 11.708 3.991 1.00 88.75 80 CYS A CA 1
ATOM 621 C C . CYS A 1 80 ? -7.587 10.837 4.872 1.00 88.75 80 CYS A C 1
ATOM 623 O O . CYS A 1 80 ? -6.360 10.907 4.795 1.00 88.75 80 CYS A O 1
ATOM 625 N N . VAL A 1 81 ? -8.194 9.958 5.662 1.00 93.06 81 VAL A N 1
ATOM 626 C CA . VAL A 1 81 ? -7.500 8.861 6.340 1.00 93.06 81 VAL A CA 1
ATOM 627 C C . VAL A 1 81 ? -7.778 7.576 5.581 1.00 93.06 81 VAL A C 1
ATOM 629 O O . VAL A 1 81 ? -8.928 7.242 5.304 1.00 93.06 81 VAL A O 1
ATOM 632 N N . CYS A 1 82 ? -6.723 6.831 5.267 1.00 96.00 82 CYS A N 1
ATOM 633 C CA . CYS A 1 82 ? -6.823 5.468 4.775 1.00 96.00 82 CYS A CA 1
ATOM 634 C C . CYS A 1 82 ? -6.266 4.494 5.812 1.00 96.00 82 CYS A C 1
ATOM 636 O O . CYS A 1 82 ? -5.286 4.806 6.485 1.00 96.00 82 CYS A O 1
ATOM 638 N N . ALA A 1 83 ? -6.870 3.312 5.915 1.00 96.81 83 ALA A N 1
ATOM 639 C CA . ALA A 1 83 ? -6.385 2.200 6.717 1.00 96.81 83 ALA A CA 1
ATOM 640 C C . ALA A 1 83 ? -6.410 0.891 5.914 1.00 96.81 83 ALA A C 1
ATOM 642 O O . ALA A 1 83 ? -7.412 0.576 5.269 1.00 96.81 83 ALA A O 1
ATOM 643 N N . LEU A 1 84 ? -5.331 0.110 5.988 1.00 96.06 84 LEU A N 1
ATOM 644 C CA . LEU A 1 84 ? -5.289 -1.274 5.527 1.00 96.06 84 LEU A CA 1
ATOM 645 C C . LEU A 1 84 ? -5.721 -2.174 6.676 1.00 96.06 84 LEU A C 1
ATOM 647 O O . LEU A 1 84 ? -5.031 -2.309 7.689 1.00 96.06 84 LEU A O 1
ATOM 651 N N . VAL A 1 85 ? -6.888 -2.778 6.495 1.00 95.44 85 VAL A N 1
ATOM 652 C CA . VAL A 1 85 ? -7.483 -3.723 7.428 1.00 95.44 85 VAL A CA 1
ATOM 653 C C . VAL A 1 85 ? -7.193 -5.124 6.924 1.00 95.44 85 VAL A C 1
ATOM 655 O O . VAL A 1 85 ? -7.551 -5.452 5.794 1.00 95.44 85 VAL A O 1
ATOM 658 N N . VAL A 1 86 ? -6.590 -5.958 7.764 1.00 93.56 86 VAL A N 1
ATOM 659 C CA . VAL A 1 86 ? -6.321 -7.368 7.466 1.00 93.56 86 VAL A CA 1
ATOM 660 C C . VAL A 1 86 ? -6.973 -8.193 8.567 1.00 93.56 86 VAL A C 1
ATOM 662 O O . VAL A 1 86 ? -6.726 -7.966 9.747 1.00 93.56 86 VAL A O 1
ATOM 665 N N . HIS A 1 87 ? -7.863 -9.113 8.194 1.00 93.31 87 HIS A N 1
ATOM 666 C CA . HIS A 1 87 ? -8.630 -9.929 9.142 1.00 93.31 87 HIS A CA 1
ATOM 667 C C . HIS A 1 87 ? -9.440 -9.126 10.184 1.00 93.31 87 HIS A C 1
ATOM 669 O O . HIS A 1 87 ? -9.699 -9.619 11.274 1.00 93.31 87 HIS A O 1
ATOM 675 N N . GLY A 1 88 ? -9.880 -7.911 9.834 1.00 91.81 88 GLY A N 1
ATOM 676 C CA . GLY A 1 88 ? -10.660 -7.032 10.718 1.00 91.81 88 GLY A CA 1
ATOM 677 C C . GLY A 1 88 ? -9.819 -6.133 11.631 1.00 91.81 88 GLY A C 1
ATOM 678 O O . GLY A 1 88 ? -10.365 -5.209 12.224 1.00 91.81 88 GLY A O 1
ATOM 679 N N . GLU A 1 89 ? -8.501 -6.335 11.684 1.00 93.81 89 GLU A N 1
ATOM 680 C CA . GLU A 1 89 ? -7.569 -5.508 12.454 1.00 93.81 89 GLU A CA 1
ATOM 681 C C . GLU A 1 89 ? -6.902 -4.463 11.539 1.00 93.81 89 GLU A C 1
ATOM 683 O O . GLU A 1 89 ? -6.478 -4.776 10.421 1.00 93.81 89 GLU A O 1
ATOM 688 N N . VAL A 1 90 ? -6.809 -3.208 11.993 1.00 94.75 90 VAL A N 1
ATOM 689 C CA . VAL A 1 90 ? -6.065 -2.152 11.283 1.00 94.75 90 VAL A CA 1
ATOM 690 C C . VAL A 1 90 ? -4.572 -2.423 11.441 1.00 94.75 90 VAL A C 1
ATOM 692 O O . VAL A 1 90 ? -4.069 -2.462 12.559 1.00 94.75 90 VAL A O 1
ATOM 695 N N . ARG A 1 91 ? -3.863 -2.606 10.324 1.00 93.12 91 ARG A N 1
ATOM 696 C CA . ARG A 1 91 ? -2.420 -2.898 10.316 1.00 93.12 91 ARG A CA 1
ATOM 697 C C . ARG A 1 91 ? -1.576 -1.681 9.966 1.00 93.12 91 ARG A C 1
ATOM 699 O O . ARG A 1 91 ? -0.560 -1.434 10.602 1.00 93.12 91 ARG A O 1
ATOM 706 N N . TRP A 1 92 ? -2.030 -0.898 8.994 1.00 94.94 92 TRP A N 1
ATOM 707 C CA . TRP A 1 92 ? -1.392 0.353 8.592 1.00 94.94 92 TRP A CA 1
ATOM 708 C C . TRP A 1 92 ? -2.454 1.412 8.361 1.00 94.94 92 TRP A C 1
ATOM 710 O O . TRP A 1 92 ? -3.552 1.097 7.903 1.00 94.94 92 TRP A O 1
ATOM 720 N N . HIS A 1 93 ? -2.124 2.667 8.642 1.00 96.25 93 HIS A N 1
ATOM 721 C CA . HIS A 1 93 ? -2.979 3.800 8.326 1.00 96.25 93 HIS A CA 1
ATOM 722 C C . HIS A 1 93 ? -2.143 5.035 7.992 1.00 96.25 93 HIS A C 1
ATOM 724 O O . HIS A 1 93 ? -1.025 5.189 8.480 1.00 96.25 93 HIS A O 1
ATOM 730 N N . ALA A 1 94 ? -2.695 5.923 7.172 1.00 93.38 94 ALA A N 1
ATOM 731 C CA . ALA A 1 94 ? -2.067 7.187 6.819 1.00 93.38 94 ALA A CA 1
ATOM 732 C C . ALA A 1 94 ? -3.120 8.259 6.536 1.00 93.38 94 ALA A C 1
ATOM 734 O O . ALA A 1 94 ? -4.220 7.961 6.068 1.00 93.38 94 ALA A O 1
ATOM 735 N N . LYS A 1 95 ? -2.749 9.512 6.801 1.00 91.38 95 LYS A N 1
ATOM 736 C CA . LYS A 1 95 ? -3.531 10.708 6.485 1.00 91.38 95 LYS A CA 1
ATOM 737 C C . LYS A 1 95 ? -2.901 11.433 5.288 1.00 91.38 95 LYS A C 1
ATOM 739 O O . LYS A 1 95 ? -1.672 11.515 5.190 1.00 91.38 95 LYS A O 1
ATOM 744 N N . ALA A 1 96 ? -3.717 11.926 4.364 1.00 88.88 96 ALA A N 1
ATOM 745 C CA . ALA A 1 96 ? -3.271 12.693 3.201 1.00 88.88 96 ALA A CA 1
ATOM 746 C C . ALA A 1 96 ? -4.353 13.663 2.710 1.00 88.88 96 ALA A C 1
ATOM 748 O O . ALA A 1 96 ? -5.494 13.573 3.154 1.00 88.88 96 ALA A O 1
ATOM 749 N N . GLY A 1 97 ? -4.006 14.552 1.775 1.00 83.94 97 GLY A N 1
ATOM 750 C CA . GLY A 1 97 ? -4.942 15.544 1.235 1.00 83.94 97 GLY A CA 1
ATOM 751 C C . GLY A 1 97 ? -5.967 14.952 0.264 1.00 83.94 97 GLY A C 1
ATOM 752 O O . GLY A 1 97 ? -6.952 15.600 -0.068 1.00 83.94 97 GLY A O 1
ATOM 753 N N . SER A 1 98 ? -5.761 13.714 -0.194 1.00 86.38 98 SER A N 1
ATOM 754 C CA . SER A 1 98 ? -6.717 13.003 -1.043 1.00 86.38 98 SER A CA 1
ATOM 755 C C . SER A 1 98 ? -6.787 11.511 -0.724 1.00 86.38 98 SER A C 1
ATOM 757 O O . SER A 1 98 ? -5.851 10.907 -0.191 1.00 86.38 98 SER A O 1
ATOM 759 N N . ALA A 1 99 ? -7.895 10.878 -1.112 1.00 87.50 99 ALA A N 1
ATOM 760 C CA . ALA A 1 99 ? -8.078 9.435 -0.985 1.00 87.50 99 ALA A CA 1
ATOM 761 C C . ALA A 1 99 ? -7.013 8.631 -1.754 1.00 87.50 99 ALA A C 1
ATOM 763 O O . ALA A 1 99 ? -6.598 7.563 -1.302 1.00 87.50 99 ALA A O 1
ATOM 764 N N . VAL A 1 100 ? -6.571 9.136 -2.911 1.00 88.19 100 VAL A N 1
ATOM 765 C CA . VAL A 1 100 ? -5.553 8.493 -3.756 1.00 88.19 100 VAL A CA 1
ATOM 766 C C . VAL A 1 100 ? -4.201 8.499 -3.050 1.00 88.19 100 VAL A C 1
ATOM 768 O O . VAL A 1 100 ? -3.566 7.450 -2.926 1.00 88.19 100 VAL A O 1
ATOM 771 N N . GLU A 1 101 ? -3.792 9.647 -2.513 1.00 87.25 101 GLU A N 1
ATOM 772 C CA . GLU A 1 101 ? -2.553 9.764 -1.743 1.00 87.25 101 GLU A CA 1
ATOM 773 C C . GLU A 1 101 ? -2.601 8.930 -0.462 1.00 87.25 101 GLU A C 1
ATOM 775 O O . GLU A 1 101 ? -1.638 8.233 -0.144 1.00 87.25 101 GLU A O 1
ATOM 780 N N . ALA A 1 102 ? -3.726 8.943 0.260 1.00 90.62 102 ALA A N 1
ATOM 781 C CA . ALA A 1 102 ? -3.871 8.186 1.499 1.00 90.62 102 ALA A CA 1
ATOM 782 C C . ALA A 1 102 ? -3.750 6.674 1.245 1.00 90.62 102 ALA A C 1
ATOM 784 O O . ALA A 1 102 ? -3.001 5.990 1.944 1.00 90.62 102 ALA A O 1
ATOM 785 N N . LYS A 1 103 ? -4.419 6.151 0.205 1.00 91.75 103 LYS A N 1
ATOM 786 C CA . LYS A 1 103 ? -4.282 4.744 -0.219 1.00 91.75 103 LYS A CA 1
ATOM 787 C C . LYS A 1 103 ? -2.848 4.408 -0.611 1.00 91.75 103 LYS A C 1
ATOM 789 O O . LYS A 1 103 ? -2.344 3.359 -0.216 1.00 91.75 103 LYS A O 1
ATOM 794 N N . SER A 1 104 ? -2.202 5.299 -1.359 1.00 90.06 104 SER A N 1
ATOM 795 C CA . SER A 1 104 ? -0.827 5.105 -1.820 1.00 90.06 104 SER A CA 1
ATOM 796 C C . SER A 1 104 ? 0.133 5.019 -0.645 1.00 90.06 104 SER A C 1
ATOM 798 O O . SER A 1 104 ? 0.876 4.050 -0.567 1.00 90.06 104 SER A O 1
ATOM 800 N N . LYS A 1 105 ? 0.036 5.944 0.322 1.00 91.19 105 LYS A N 1
ATOM 801 C CA . LYS A 1 105 ? 0.841 5.943 1.556 1.00 91.19 105 LYS A CA 1
ATOM 802 C C . LYS A 1 105 ? 0.628 4.695 2.412 1.00 91.19 105 LYS A C 1
ATOM 804 O O . LYS A 1 105 ? 1.581 4.165 2.971 1.00 91.19 105 LYS A O 1
ATOM 809 N N . VAL A 1 106 ? -0.598 4.190 2.512 1.00 94.62 106 VAL A N 1
ATOM 810 C CA . VAL A 1 106 ? -0.857 2.949 3.256 1.00 94.62 106 VAL A CA 1
ATOM 811 C C . VAL A 1 106 ? -0.280 1.728 2.538 1.00 94.62 106 VAL A C 1
ATOM 813 O O . VAL A 1 106 ? 0.380 0.905 3.169 1.00 94.62 106 VAL A O 1
ATOM 816 N N . ALA A 1 107 ? -0.504 1.600 1.227 1.00 92.31 107 ALA A N 1
ATOM 817 C CA . ALA A 1 107 ? 0.022 0.487 0.432 1.00 92.31 107 ALA A CA 1
ATOM 818 C C . ALA A 1 107 ? 1.559 0.464 0.434 1.00 92.31 107 ALA A C 1
ATOM 820 O O . ALA A 1 107 ? 2.178 -0.587 0.569 1.00 92.31 107 ALA A O 1
ATOM 821 N N . ALA A 1 108 ? 2.152 1.647 0.354 1.00 89.62 108 ALA A N 1
ATOM 822 C CA . ALA A 1 108 ? 3.558 1.937 0.543 1.00 89.62 108 ALA A CA 1
ATOM 823 C C . ALA A 1 108 ? 4.124 1.407 1.868 1.00 89.62 108 ALA A C 1
ATOM 825 O O . ALA A 1 108 ? 5.048 0.595 1.880 1.00 89.62 108 ALA A O 1
ATOM 826 N N . MET A 1 109 ? 3.525 1.825 2.987 1.00 91.06 109 MET A N 1
ATOM 827 C CA . MET A 1 109 ? 3.912 1.368 4.324 1.00 91.06 109 MET A CA 1
ATOM 828 C C . MET A 1 109 ? 3.815 -0.152 4.456 1.00 91.06 109 MET A C 1
ATOM 830 O O . MET A 1 109 ? 4.707 -0.771 5.037 1.00 91.06 109 MET A O 1
ATOM 834 N N . ALA A 1 110 ? 2.759 -0.746 3.896 1.00 90.56 110 ALA A N 1
ATOM 835 C CA . ALA A 1 110 ? 2.586 -2.189 3.886 1.00 90.56 110 ALA A CA 1
ATOM 836 C C . ALA A 1 110 ? 3.718 -2.872 3.113 1.00 90.56 110 ALA A C 1
ATOM 838 O O . ALA A 1 110 ? 4.377 -3.731 3.679 1.00 90.56 110 ALA A O 1
ATOM 839 N N . LEU A 1 111 ? 3.997 -2.451 1.874 1.00 88.25 111 LEU A N 1
ATOM 840 C CA . LEU A 1 111 ? 5.069 -3.007 1.039 1.00 88.25 111 LEU A CA 1
ATOM 841 C C . LEU A 1 111 ? 6.448 -2.883 1.696 1.00 88.25 111 LEU A C 1
ATOM 843 O O . LEU A 1 111 ? 7.190 -3.855 1.715 1.00 88.25 111 LEU A O 1
ATOM 847 N N . LYS A 1 112 ? 6.761 -1.744 2.319 1.00 86.94 112 LYS A N 1
ATOM 848 C CA . LYS A 1 112 ? 8.036 -1.557 3.028 1.00 86.94 112 LYS A CA 1
ATOM 849 C C . LYS A 1 112 ? 8.189 -2.494 4.231 1.00 86.94 112 LYS A C 1
ATOM 851 O O . LYS A 1 112 ? 9.276 -3.004 4.481 1.00 86.94 112 LYS A O 1
ATOM 856 N N . ALA A 1 113 ? 7.113 -2.732 4.986 1.00 84.31 113 ALA A N 1
ATOM 857 C CA . ALA A 1 113 ? 7.127 -3.697 6.093 1.00 84.31 113 ALA A CA 1
ATOM 858 C C . ALA A 1 113 ? 7.311 -5.147 5.607 1.00 84.31 113 ALA A C 1
ATOM 860 O O . ALA A 1 113 ? 7.741 -6.022 6.353 1.00 84.31 113 ALA A O 1
ATOM 861 N N . LEU A 1 114 ? 6.966 -5.375 4.348 1.00 77.88 114 LEU A N 1
ATOM 862 C CA . LEU A 1 114 ? 6.840 -6.662 3.696 1.00 77.88 114 LEU A CA 1
ATOM 863 C C . LEU A 1 114 ? 8.099 -7.037 2.881 1.00 77.88 114 LEU A C 1
ATOM 865 O O . LEU A 1 114 ? 8.470 -8.208 2.841 1.00 77.88 114 LEU A O 1
ATOM 869 N N . GLU A 1 115 ? 8.829 -6.051 2.346 1.00 74.62 115 GLU A N 1
ATOM 870 C CA . GLU A 1 115 ? 10.120 -6.198 1.645 1.00 74.62 115 GLU A CA 1
ATOM 871 C C . GLU A 1 115 ? 11.225 -6.851 2.510 1.00 74.62 115 GLU A C 1
ATOM 873 O O . GLU A 1 115 ? 12.194 -7.383 1.976 1.00 74.62 115 GLU A O 1
ATOM 878 N N . GLY A 1 116 ? 11.066 -6.889 3.839 1.00 63.41 116 GLY A N 1
ATOM 879 C CA . GLY A 1 116 ? 12.022 -7.452 4.805 1.00 63.41 116 GLY A CA 1
ATOM 880 C C . GLY A 1 116 ? 11.971 -8.973 5.022 1.00 63.41 116 GLY A C 1
ATOM 881 O O . GLY A 1 116 ? 12.225 -9.425 6.139 1.00 63.41 116 GLY A O 1
ATOM 882 N N . SER A 1 117 ? 11.650 -9.768 3.995 1.00 60.78 117 SER A N 1
ATOM 883 C CA . SER A 1 117 ? 11.641 -11.246 4.065 1.00 60.78 117 SER A CA 1
ATOM 884 C C . SER A 1 117 ? 10.526 -11.844 4.936 1.00 60.78 117 SER A C 1
ATOM 886 O O . SER A 1 117 ? 10.736 -12.834 5.643 1.00 60.78 117 SER A O 1
ATOM 888 N N . VAL A 1 118 ? 9.326 -11.260 4.924 1.00 74.12 118 VAL A N 1
ATOM 889 C CA . VAL A 1 118 ? 8.175 -11.906 5.566 1.00 74.12 118 VAL A CA 1
ATOM 890 C C . VAL A 1 118 ? 7.768 -13.100 4.702 1.00 74.12 118 VAL A C 1
ATOM 892 O O . VAL A 1 118 ? 7.205 -12.921 3.626 1.00 74.12 118 VAL A O 1
ATOM 895 N N . ASP A 1 119 ? 8.068 -14.324 5.138 1.00 81.75 119 ASP A N 1
ATOM 896 C CA . ASP A 1 119 ? 7.547 -15.521 4.476 1.00 81.75 119 ASP A CA 1
ATOM 897 C C . ASP A 1 119 ? 6.047 -15.717 4.782 1.00 81.75 119 ASP A C 1
ATOM 899 O O . ASP A 1 119 ? 5.464 -15.073 5.661 1.00 81.75 119 ASP A O 1
ATOM 903 N N . ARG A 1 120 ? 5.396 -16.634 4.060 1.00 84.75 120 ARG A N 1
ATOM 904 C CA . ARG A 1 120 ? 3.962 -16.908 4.233 1.00 84.75 120 ARG A CA 1
ATOM 905 C C . ARG A 1 120 ? 3.601 -17.444 5.623 1.00 84.75 120 ARG A C 1
ATOM 907 O O . ARG A 1 120 ? 2.524 -17.124 6.125 1.00 84.75 120 ARG A O 1
ATOM 914 N N . ALA A 1 121 ? 4.446 -18.259 6.245 1.00 84.81 121 ALA A N 1
ATOM 915 C CA . ALA A 1 121 ? 4.199 -18.797 7.582 1.00 84.81 121 ALA A CA 1
ATOM 916 C C . ALA A 1 121 ? 4.283 -17.695 8.648 1.00 84.81 121 ALA A C 1
ATOM 918 O O . ALA A 1 121 ? 3.404 -17.592 9.506 1.00 84.81 121 ALA A O 1
ATOM 919 N N . ARG A 1 122 ? 5.279 -16.816 8.537 1.00 86.75 122 ARG A N 1
ATOM 920 C CA . ARG A 1 122 ? 5.459 -15.644 9.388 1.00 86.75 122 ARG A CA 1
ATOM 921 C C . ARG A 1 122 ? 4.317 -14.651 9.220 1.00 86.75 122 ARG A C 1
ATOM 923 O O . ARG A 1 122 ? 3.743 -14.232 10.221 1.00 86.75 122 ARG A O 1
ATOM 930 N N . TRP A 1 123 ? 3.914 -14.356 7.982 1.00 87.81 123 TRP A N 1
ATOM 931 C CA . TRP A 1 123 ? 2.723 -13.547 7.712 1.00 87.81 123 TRP A CA 1
ATOM 932 C C . TRP A 1 123 ? 1.488 -14.128 8.402 1.00 87.81 123 TRP A C 1
ATOM 934 O O . TRP A 1 123 ? 0.742 -13.408 9.063 1.00 87.81 123 TRP A O 1
ATOM 944 N N . ARG A 1 124 ? 1.275 -15.445 8.289 1.00 88.44 124 ARG A N 1
ATOM 945 C CA . ARG A 1 124 ? 0.140 -16.117 8.933 1.00 88.44 124 ARG A CA 1
ATOM 946 C C . ARG A 1 124 ? 0.168 -15.996 10.449 1.00 88.44 124 ARG A C 1
ATOM 948 O O . ARG A 1 124 ? -0.879 -15.720 11.029 1.00 88.44 124 ARG A O 1
ATOM 955 N N . ALA A 1 125 ? 1.336 -16.143 11.067 1.00 87.81 125 ALA A N 1
ATOM 956 C CA . ALA A 1 125 ? 1.496 -15.987 12.506 1.00 87.81 125 ALA A CA 1
ATOM 957 C C . ALA A 1 125 ? 1.248 -14.538 12.965 1.00 87.81 125 ALA A C 1
ATOM 959 O O . ALA A 1 125 ? 0.449 -14.308 13.869 1.00 87.81 125 ALA A O 1
ATOM 960 N N . GLU A 1 126 ? 1.880 -13.556 12.317 1.00 88.31 126 GLU A N 1
ATOM 961 C CA . GLU A 1 126 ? 1.807 -12.141 12.712 1.00 88.31 126 GLU A CA 1
ATOM 962 C C . GLU A 1 126 ? 0.430 -11.520 12.431 1.00 88.31 126 GLU A C 1
ATOM 964 O O . GLU A 1 126 ? -0.100 -10.752 13.238 1.00 88.31 126 GLU A O 1
ATOM 969 N N . MET A 1 127 ? -0.175 -11.876 11.295 1.00 88.25 127 MET A N 1
ATOM 970 C CA . MET A 1 127 ? -1.449 -11.310 10.841 1.00 88.25 127 MET A CA 1
ATOM 971 C C . MET A 1 127 ? -2.666 -12.147 11.243 1.00 88.25 127 MET A C 1
ATOM 973 O O . MET A 1 127 ? -3.791 -11.761 10.914 1.00 88.25 127 MET A O 1
ATOM 977 N N . LYS A 1 128 ? -2.453 -13.279 11.935 1.00 88.88 128 LYS A N 1
ATOM 978 C CA . LYS A 1 128 ? -3.478 -14.291 12.254 1.00 88.88 128 LYS A CA 1
ATOM 979 C C . LYS A 1 128 ? -4.261 -14.709 11.001 1.00 88.88 128 LYS A C 1
ATOM 981 O O . LYS A 1 128 ? -5.492 -14.745 10.998 1.00 88.88 128 LYS A O 1
ATOM 986 N N . CYS A 1 129 ? -3.540 -14.944 9.904 1.00 88.88 129 CYS A N 1
ATOM 987 C CA . CYS A 1 129 ? -4.149 -15.218 8.607 1.00 88.88 129 CYS A CA 1
ATOM 988 C C . CYS A 1 129 ? -4.573 -16.686 8.494 1.00 88.88 129 CYS A C 1
ATOM 990 O O . CYS A 1 129 ? -3.738 -17.588 8.502 1.00 88.88 129 CYS A O 1
ATOM 992 N N . ASP A 1 130 ? -5.877 -16.898 8.333 1.00 88.38 130 ASP A N 1
ATOM 993 C CA . ASP A 1 130 ? -6.553 -18.189 8.162 1.00 88.38 130 ASP A CA 1
ATOM 994 C C . ASP A 1 130 ? -7.021 -18.439 6.715 1.00 88.38 130 ASP A C 1
ATOM 996 O O . ASP A 1 130 ? -7.781 -19.367 6.445 1.00 88.38 130 ASP A O 1
ATOM 1000 N N . CYS A 1 131 ? -6.582 -17.619 5.756 1.00 87.88 131 CYS A N 1
ATOM 1001 C CA . CYS A 1 131 ? -6.995 -17.767 4.364 1.00 87.88 131 CYS A CA 1
ATOM 1002 C C . CYS A 1 131 ? -6.371 -19.013 3.713 1.00 87.88 131 CYS A C 1
ATOM 1004 O O . CYS A 1 131 ? -5.159 -19.245 3.791 1.00 87.88 131 CYS A O 1
ATOM 1006 N N . ALA A 1 132 ? -7.204 -19.759 2.983 1.00 73.75 132 ALA A N 1
ATOM 1007 C CA . ALA A 1 132 ? -6.801 -20.942 2.223 1.00 73.75 132 ALA A CA 1
ATOM 1008 C C . ALA A 1 132 ? -5.919 -20.628 0.992 1.00 73.75 132 ALA A C 1
ATOM 1010 O O . ALA A 1 132 ? -5.402 -21.549 0.370 1.00 73.75 132 ALA A O 1
ATOM 1011 N N . GLY A 1 133 ? -5.674 -19.348 0.681 1.00 63.28 133 GLY A N 1
ATOM 1012 C CA . GLY A 1 133 ? -5.079 -18.918 -0.586 1.00 63.28 133 GLY A CA 1
ATOM 1013 C C . GLY A 1 133 ? -6.113 -18.869 -1.715 1.00 63.28 133 GLY A C 1
ATOM 1014 O O . GLY A 1 133 ? -7.212 -19.405 -1.554 1.00 63.28 133 GLY A O 1
ATOM 1015 N N . PRO A 1 134 ? -5.819 -18.194 -2.839 1.00 54.31 134 PRO A N 1
ATOM 1016 C CA . PRO A 1 134 ? -6.593 -18.403 -4.054 1.00 54.31 134 PRO A CA 1
ATOM 1017 C C . PRO A 1 134 ? -6.412 -19.870 -4.471 1.00 54.31 134 PRO A C 1
ATOM 1019 O O . PRO A 1 134 ? -5.277 -20.338 -4.573 1.00 54.31 134 PRO A O 1
ATOM 1022 N N . GLY A 1 135 ? -7.523 -20.597 -4.605 1.00 43.03 135 GLY A N 1
ATOM 1023 C CA . GLY A 1 135 ? -7.535 -21.919 -5.234 1.00 43.03 135 GLY A CA 1
ATOM 1024 C C . GLY A 1 135 ? -7.169 -21.842 -6.708 1.00 43.03 135 GLY A C 1
ATOM 1025 O O . GLY A 1 135 ? -7.384 -20.762 -7.308 1.00 43.03 135 GLY A O 1
#

Radius of gyration: 20.55 Å; chains: 1; bounding box: 43×51×47 Å

Secondary structure (DSSP, 8-state):
-TTTTTT-HHHHHHHIIIIIHHHHHHHHTTTTGGGHHHHHHHHHHHIIIIIS---SEEEEEEEEEPPGGGGGGGGTPEEEEEEEEETTEEEEEEEESSHHHHHHHHHHHHHHHHTTT--HHHHHHHHT-------

pLDDT: mean 80.66, std 14.78, range [43.03, 96.81]

Organism: NCBI:txid1245745

Sequence (135 aa):
MFVDARYDLSVVANFFQRFVQPHIGAMDDDGYDALGPSHVVTRAARWLQGEYGCGRWRLCVSEVPCESRAGMRALTASDCVCALVVHGEVRWHAKAGSAVEAKSKVAAMALKALEGSVDRARWRAEMKCDCAGPG